Protein AF-A0A920TUW0-F1 (afdb_monomer)

Radius of gyration: 13.52 Å; Cα contacts (8 Å, |Δi|>4): 81; chains: 1; bounding box: 31×32×36 Å

pLDDT: mean 70.12, std 11.75, range [40.94, 87.31]

Nearest PDB structures (foldseek):
  7mfm-assembly1_G  TM=7.938E-01  e=1.073E-03  Bacillus subtilis
  2ca1-assembly1_B  TM=3.261E-01  e=7.190E+00  Infectious bronchitis virus

Sequence (88 aa):
MSQGASDTASFDNALELLLMTGRSLSHSMLMMIPEAWEQHESMPTRQKGFLRIPLMPHGAMGRASNDGSATGNEICAVLDRNGLRPFR

Foldseek 3Di:
DDDPDDLVNVLVVQQVVCVVVVDDSVLSCCLAAPEPCPPPPPDDPVSVVSSVRHPDPPCSPPPWDFDWDDDPVDIDTDGHNVNPDDDD

Mean predicted aligned error: 9.33 Å

Secondary structure (DSSP, 8-state):
--TT--HHHHHHHHHHHHHHTT--HHHHHHHHS----TT-TTS-HHHHHHHTS-SSPTTSS-S--EEEEEETTEEEEEE-TT--S---

Structure (mmCIF, N/CA/C/O backbone):
data_AF-A0A920TUW0-F1
#
_entry.id   AF-A0A920TUW0-F1
#
loop_
_atom_site.group_PDB
_atom_site.id
_atom_site.type_symbol
_atom_site.label_atom_id
_atom_site.label_alt_id
_atom_site.label_comp_id
_atom_site.label_asym_id
_atom_site.label_entity_id
_atom_site.label_seq_id
_atom_site.pdbx_PDB_ins_code
_atom_site.Cartn_x
_atom_site.Cartn_y
_atom_site.Cartn_z
_atom_site.occupancy
_atom_site.B_iso_or_equiv
_atom_site.auth_seq_id
_atom_site.auth_comp_id
_atom_site.auth_asym_id
_atom_site.auth_atom_id
_atom_site.pdbx_PDB_model_num
ATOM 1 N N . MET A 1 1 ? -11.184 14.721 9.937 1.00 45.84 1 MET A N 1
ATOM 2 C CA . MET A 1 1 ? -9.822 14.245 10.261 1.00 45.84 1 MET A CA 1
ATOM 3 C C . MET A 1 1 ? -9.284 15.162 11.348 1.00 45.84 1 MET A C 1
ATOM 5 O O . MET A 1 1 ? -9.299 16.369 11.131 1.00 45.84 1 MET A O 1
ATOM 9 N N . SER A 1 2 ? -8.959 14.652 12.542 1.00 40.94 2 SER A N 1
ATOM 10 C CA . SER A 1 2 ? -8.436 15.511 13.615 1.00 40.94 2 SER A CA 1
ATOM 11 C C . SER A 1 2 ? -7.024 15.983 13.261 1.00 40.94 2 SER A C 1
ATOM 13 O O . SER A 1 2 ? -6.218 15.224 12.721 1.00 40.94 2 SER A O 1
ATOM 15 N N . GLN A 1 3 ? -6.729 17.254 13.534 1.00 43.88 3 GLN A N 1
ATOM 16 C CA . GLN A 1 3 ? -5.370 17.780 13.432 1.00 43.88 3 GLN A CA 1
ATOM 17 C C . GLN A 1 3 ? -4.507 17.061 14.482 1.00 43.88 3 GLN A C 1
ATOM 19 O O . GLN A 1 3 ? -4.729 17.239 15.678 1.00 43.88 3 GLN A O 1
ATOM 24 N N . GLY A 1 4 ? -3.579 16.206 14.034 1.00 57.91 4 GLY A N 1
ATOM 25 C CA . GLY A 1 4 ? -2.674 15.432 14.897 1.00 57.91 4 GLY A CA 1
ATOM 26 C C . GLY A 1 4 ? -2.690 13.909 14.705 1.00 57.91 4 GLY A C 1
ATOM 27 O O . GLY A 1 4 ? -1.973 13.215 15.421 1.00 57.91 4 GLY A O 1
ATOM 28 N N . ALA A 1 5 ? -3.480 13.365 13.772 1.00 59.94 5 ALA A N 1
ATOM 29 C CA . ALA A 1 5 ? -3.394 11.943 13.437 1.00 59.94 5 ALA A CA 1
ATOM 30 C C . ALA A 1 5 ? -2.037 11.621 12.781 1.00 59.94 5 ALA A C 1
ATOM 32 O O . ALA A 1 5 ? -1.608 12.323 11.868 1.00 59.94 5 ALA A O 1
ATOM 33 N N . SER A 1 6 ? -1.371 10.564 13.253 1.00 72.38 6 SER A N 1
ATOM 34 C CA . SER A 1 6 ? -0.134 10.044 12.655 1.00 72.38 6 SER A CA 1
ATOM 35 C C . SER A 1 6 ? -0.347 9.686 11.178 1.00 72.38 6 SER A C 1
ATOM 37 O O . SER A 1 6 ? -1.446 9.274 10.797 1.00 72.38 6 SER A O 1
ATOM 39 N N . ASP A 1 7 ? 0.701 9.788 10.356 1.00 70.62 7 ASP A N 1
ATOM 40 C CA . ASP A 1 7 ? 0.668 9.366 8.949 1.00 70.62 7 ASP A CA 1
ATOM 41 C C . ASP A 1 7 ? 0.195 7.906 8.809 1.00 70.62 7 ASP A C 1
ATOM 43 O O . ASP A 1 7 ? -0.601 7.602 7.924 1.00 70.62 7 ASP A O 1
ATOM 47 N N . THR A 1 8 ? 0.569 7.031 9.753 1.00 70.75 8 THR A N 1
ATOM 48 C CA . THR A 1 8 ? 0.084 5.640 9.824 1.00 70.75 8 THR A CA 1
ATOM 49 C C . THR A 1 8 ? -1.420 5.566 10.085 1.00 70.75 8 THR A C 1
ATOM 51 O O . THR A 1 8 ? -2.131 4.850 9.394 1.00 70.75 8 THR A O 1
ATOM 54 N N . ALA A 1 9 ? -1.944 6.366 11.016 1.00 74.06 9 ALA A N 1
ATOM 55 C CA . ALA A 1 9 ? -3.381 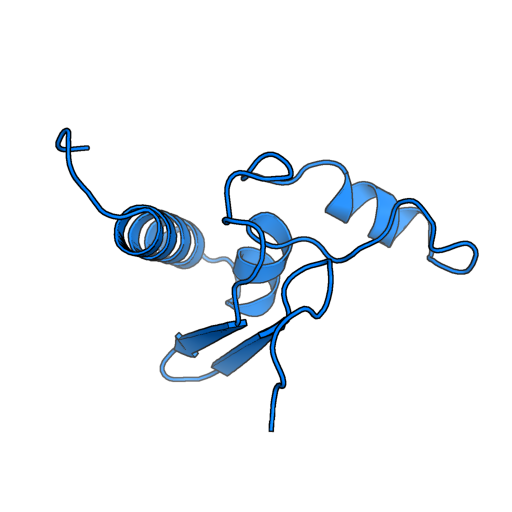6.387 11.291 1.00 74.06 9 ALA A CA 1
ATOM 56 C C . ALA A 1 9 ? -4.181 6.929 10.093 1.00 74.06 9 ALA A C 1
ATOM 58 O O . ALA A 1 9 ? -5.299 6.493 9.827 1.00 74.06 9 ALA A O 1
ATOM 59 N N . SER A 1 10 ? -3.622 7.887 9.353 1.00 80.12 10 SER A N 1
ATOM 60 C CA . SER A 1 10 ? -4.237 8.384 8.117 1.00 80.12 10 SER A CA 1
ATOM 61 C C . SER A 1 10 ? -4.224 7.323 7.011 1.00 80.12 10 SER A C 1
ATOM 63 O O . SER A 1 10 ? -5.197 7.219 6.265 1.00 80.12 10 SER A O 1
ATOM 65 N N . PHE A 1 11 ? 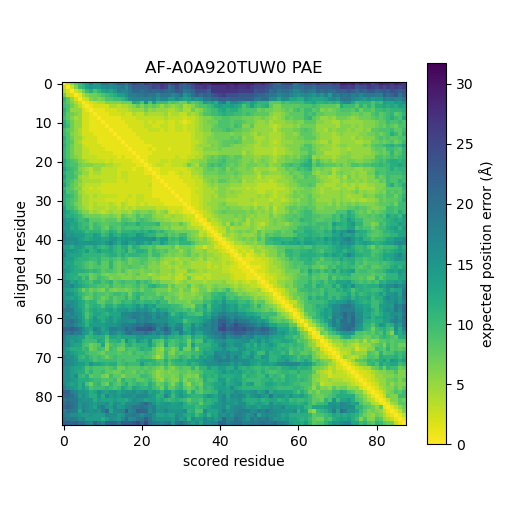-3.166 6.509 6.945 1.00 80.50 11 PHE A N 1
ATOM 66 C CA . PHE A 1 11 ? -3.054 5.374 6.032 1.00 80.50 11 PHE A CA 1
ATOM 67 C C . PHE A 1 11 ? -4.076 4.274 6.340 1.00 80.50 11 PHE A C 1
ATOM 69 O O . PHE A 1 11 ? -4.818 3.880 5.443 1.00 80.50 11 PHE A O 1
ATOM 76 N N . ASP A 1 12 ? -4.194 3.848 7.601 1.00 82.00 12 ASP A N 1
ATOM 77 C CA . ASP A 1 12 ? -5.160 2.819 8.013 1.00 82.00 12 ASP A CA 1
ATOM 78 C C . ASP A 1 12 ? -6.602 3.232 7.681 1.00 82.00 12 ASP A C 1
ATOM 80 O O . ASP A 1 12 ? -7.368 2.454 7.114 1.00 82.00 12 ASP A O 1
ATOM 84 N 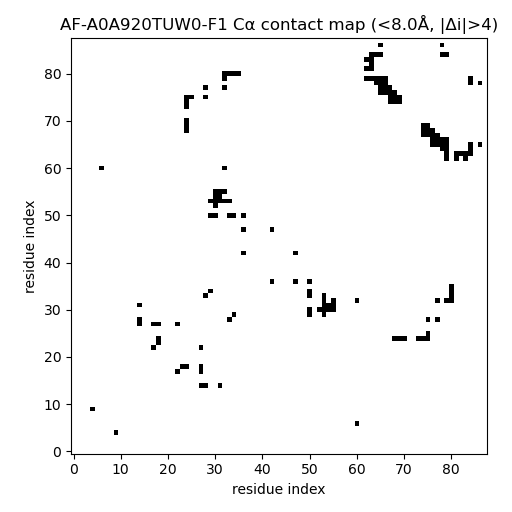N . ASN A 1 13 ? -6.954 4.498 7.936 1.00 83.75 13 ASN A N 1
ATOM 85 C CA . ASN A 1 13 ? -8.274 5.039 7.598 1.00 83.75 13 ASN A CA 1
ATOM 86 C C . ASN A 1 13 ? -8.538 5.047 6.080 1.00 83.75 13 ASN A C 1
ATOM 88 O O . ASN A 1 13 ? -9.656 4.775 5.635 1.00 83.75 13 ASN A O 1
ATOM 92 N N . ALA A 1 14 ? -7.529 5.384 5.271 1.00 83.75 14 ALA A N 1
ATOM 93 C CA . ALA A 1 14 ? -7.649 5.362 3.815 1.00 83.75 14 ALA A CA 1
ATOM 94 C C . ALA A 1 14 ? -7.781 3.925 3.285 1.00 83.75 14 ALA A C 1
ATOM 96 O O . ALA A 1 14 ? -8.604 3.671 2.403 1.00 83.75 14 ALA A O 1
ATOM 97 N N . LEU A 1 15 ? -7.024 2.983 3.856 1.00 84.12 15 LEU A N 1
ATOM 98 C CA . LEU A 1 15 ? -7.110 1.563 3.530 1.00 84.12 15 LEU A CA 1
ATOM 99 C C . LEU A 1 15 ? -8.500 1.008 3.846 1.00 84.12 15 LEU A C 1
ATOM 101 O O . LEU A 1 15 ? -9.107 0.351 3.001 1.00 84.12 15 LEU A O 1
ATOM 105 N N . GLU A 1 16 ? -9.023 1.301 5.035 1.00 85.25 16 GLU A N 1
ATOM 106 C CA . GLU A 1 16 ? -10.344 0.845 5.457 1.00 85.25 16 GLU A CA 1
ATOM 107 C C . GLU A 1 16 ? -11.443 1.387 4.534 1.00 85.25 16 GLU A C 1
ATOM 109 O O . GLU A 1 16 ? -12.300 0.627 4.077 1.00 85.25 16 GLU A O 1
ATOM 114 N N . LEU A 1 17 ? -11.364 2.666 4.148 1.00 87.06 17 LEU A N 1
ATOM 115 C CA . LEU A 1 17 ? -12.284 3.254 3.174 1.00 87.06 17 LEU A CA 1
ATOM 116 C C . LEU A 1 17 ? -12.225 2.529 1.821 1.00 87.06 17 LEU A C 1
ATOM 118 O O . LEU A 1 17 ? -13.262 2.243 1.221 1.00 87.06 17 LEU A O 1
ATOM 122 N N . LEU A 1 18 ? -11.025 2.205 1.332 1.00 85.75 18 LEU A N 1
ATOM 123 C CA . LEU A 1 18 ? -10.853 1.482 0.072 1.00 85.75 18 LEU A CA 1
ATOM 124 C C . LEU A 1 18 ? -11.428 0.061 0.139 1.00 85.75 18 LEU A C 1
ATOM 126 O O . LEU A 1 18 ? -12.142 -0.346 -0.782 1.00 85.75 18 LEU A O 1
ATOM 130 N N . LEU A 1 19 ? -11.211 -0.656 1.239 1.00 86.19 19 LEU A N 1
ATOM 131 C CA . LEU A 1 19 ? -11.796 -1.980 1.459 1.00 86.19 19 LEU A CA 1
ATOM 132 C C . LEU A 1 19 ? -13.331 -1.916 1.522 1.00 86.19 19 LEU A C 1
ATO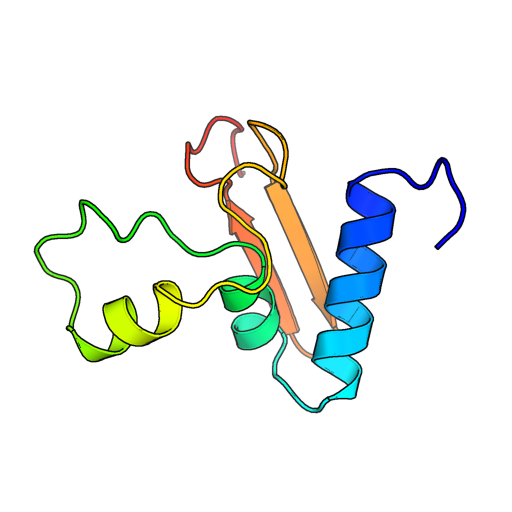M 134 O O . LEU A 1 19 ? -14.007 -2.720 0.879 1.00 86.19 19 LEU A O 1
ATOM 138 N N . MET A 1 20 ? -13.896 -0.907 2.198 1.00 87.31 20 MET A N 1
ATOM 139 C CA . MET A 1 20 ? -15.349 -0.689 2.267 1.00 87.31 20 MET A CA 1
ATOM 140 C C . MET A 1 20 ? -15.991 -0.420 0.899 1.00 87.31 20 MET A C 1
ATOM 142 O O . MET A 1 20 ? -17.168 -0.713 0.702 1.00 87.31 20 MET A O 1
ATOM 146 N N . THR A 1 21 ? -15.231 0.085 -0.078 1.00 86.94 21 THR A N 1
ATOM 147 C CA . THR A 1 21 ? -15.723 0.257 -1.458 1.00 86.94 21 THR 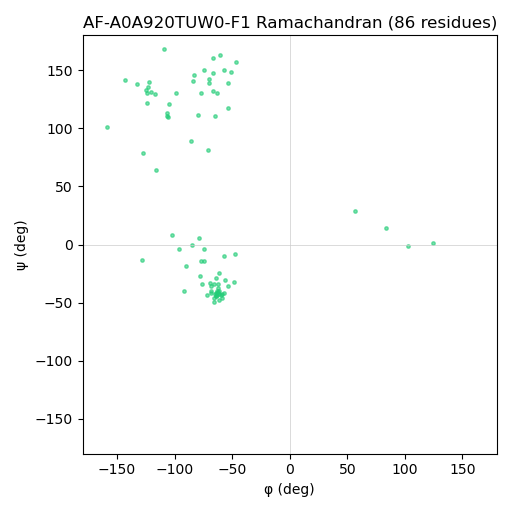A CA 1
ATOM 148 C C . THR A 1 21 ? -15.742 -1.036 -2.288 1.00 86.94 21 THR A C 1
ATOM 150 O O . THR A 1 21 ? -16.035 -0.986 -3.482 1.00 86.94 21 THR A O 1
ATOM 153 N N . GLY A 1 22 ? -15.433 -2.191 -1.686 1.00 85.25 22 GLY A N 1
ATOM 154 C CA . GLY A 1 22 ? -15.457 -3.503 -2.342 1.00 85.25 22 GLY A CA 1
ATOM 155 C C . GLY A 1 22 ? -14.191 -3.840 -3.134 1.00 85.25 22 GLY A C 1
ATOM 156 O O . GLY A 1 22 ? -14.198 -4.759 -3.952 1.00 85.25 22 GLY A O 1
ATOM 157 N N . ARG A 1 23 ? -13.101 -3.095 -2.929 1.00 84.56 23 ARG A N 1
ATOM 158 C CA . ARG A 1 23 ? -11.804 -3.371 -3.560 1.00 84.56 23 ARG A CA 1
ATOM 159 C C . ARG A 1 23 ? -11.047 -4.435 -2.772 1.00 84.56 23 ARG A C 1
ATOM 161 O O . ARG A 1 23 ? -11.123 -4.467 -1.548 1.00 84.56 23 ARG A O 1
ATOM 168 N N . SER A 1 24 ? -10.280 -5.273 -3.469 1.00 85.69 24 SER A N 1
ATOM 169 C CA . SER A 1 24 ? -9.402 -6.241 -2.802 1.00 85.69 24 SER A CA 1
ATOM 170 C C . SER A 1 24 ? -8.276 -5.541 -2.045 1.00 85.69 24 SER A C 1
ATOM 172 O O . SER A 1 24 ? -7.923 -4.389 -2.341 1.00 85.69 24 SER A O 1
ATOM 174 N N . LEU A 1 25 ? -7.675 -6.256 -1.092 1.00 81.81 25 LEU A N 1
ATOM 175 C CA . LEU A 1 25 ? -6.557 -5.735 -0.315 1.00 81.81 25 LEU A CA 1
ATOM 176 C C . LEU A 1 25 ? -5.388 -5.352 -1.231 1.00 81.81 25 LEU A C 1
ATOM 178 O O . LEU A 1 25 ? -4.873 -4.241 -1.141 1.00 81.81 25 LEU A O 1
ATOM 182 N N . SER A 1 26 ? -5.035 -6.216 -2.187 1.00 81.62 26 SER A N 1
ATOM 183 C CA . SER A 1 26 ? -3.943 -5.960 -3.135 1.00 81.62 26 SER A CA 1
ATOM 184 C C . SER A 1 26 ? -4.195 -4.734 -4.014 1.00 81.62 26 SER A C 1
ATOM 186 O O . SER A 1 26 ? -3.285 -3.947 -4.259 1.00 81.62 26 SER A O 1
ATOM 188 N N . HIS A 1 27 ? -5.433 -4.543 -4.481 1.00 82.81 27 HIS A N 1
ATOM 189 C CA . HIS A 1 27 ? -5.785 -3.388 -5.305 1.00 82.81 27 HIS A CA 1
ATOM 190 C C . HIS A 1 27 ? -5.723 -2.087 -4.501 1.00 82.81 27 HIS A C 1
ATOM 192 O O . HIS A 1 27 ? -5.208 -1.081 -4.985 1.00 82.81 27 HIS A O 1
ATOM 198 N N . SER A 1 28 ? -6.219 -2.118 -3.263 1.00 86.06 28 SER A N 1
ATOM 199 C CA . SER A 1 28 ? -6.190 -0.970 -2.354 1.00 86.06 28 SER A CA 1
ATOM 200 C C . SER A 1 28 ? -4.753 -0.576 -2.009 1.00 86.06 28 SER A C 1
ATOM 202 O O . SER A 1 28 ? -4.398 0.595 -2.113 1.00 86.06 28 SER A O 1
ATOM 204 N N . MET A 1 29 ? -3.898 -1.560 -1.719 1.00 82.19 29 MET A N 1
ATOM 205 C CA . MET A 1 29 ? -2.476 -1.344 -1.448 1.00 82.19 29 MET A CA 1
ATOM 206 C C . MET A 1 29 ? -1.731 -0.763 -2.654 1.00 82.19 29 MET A C 1
ATOM 208 O O . MET A 1 29 ? -0.993 0.200 -2.486 1.00 82.19 29 MET A O 1
ATOM 212 N N . LEU A 1 30 ? -1.975 -1.252 -3.876 1.00 80.19 30 LEU A N 1
ATOM 213 C CA . LEU A 1 30 ? -1.347 -0.698 -5.087 1.00 80.19 30 LEU A CA 1
ATOM 214 C C . LEU A 1 30 ? -1.757 0.752 -5.386 1.00 80.19 30 LEU A C 1
ATOM 216 O O . LEU A 1 30 ? -0.986 1.492 -5.994 1.00 80.19 30 LEU A O 1
ATOM 220 N N . MET A 1 31 ? -2.959 1.172 -4.980 1.00 81.88 31 MET A N 1
ATOM 221 C CA . MET A 1 31 ? -3.396 2.564 -5.141 1.00 81.88 31 MET A CA 1
ATOM 222 C C . MET A 1 31 ? -2.787 3.512 -4.102 1.00 81.88 31 MET A C 1
ATOM 224 O O . MET A 1 31 ? -2.670 4.708 -4.379 1.00 81.88 31 MET A O 1
ATOM 228 N N . MET A 1 32 ? -2.432 3.006 -2.918 1.00 80.12 32 MET A N 1
ATOM 229 C CA . MET A 1 32 ? -1.826 3.805 -1.847 1.00 80.12 32 MET A CA 1
ATOM 230 C C . MET A 1 32 ? -0.293 3.802 -1.908 1.00 80.12 32 MET A C 1
ATOM 232 O O . MET A 1 32 ? 0.328 4.842 -1.713 1.00 80.12 32 MET A O 1
ATOM 236 N N . ILE A 1 33 ? 0.316 2.655 -2.218 1.00 78.12 33 ILE A N 1
ATOM 237 C CA . ILE A 1 33 ? 1.766 2.455 -2.325 1.00 78.12 33 ILE A CA 1
ATOM 238 C C . ILE A 1 33 ? 2.065 1.823 -3.696 1.00 78.12 33 ILE A C 1
ATOM 240 O O . ILE A 1 33 ? 2.243 0.606 -3.803 1.00 78.12 33 ILE A O 1
ATOM 244 N N . PRO A 1 34 ? 2.079 2.619 -4.781 1.00 72.81 34 PRO A N 1
ATOM 245 C CA . PRO A 1 34 ? 2.405 2.107 -6.104 1.00 72.81 34 PRO A CA 1
ATOM 246 C C . PRO A 1 34 ? 3.892 1.741 -6.196 1.00 72.81 34 PRO A C 1
ATOM 248 O O . PRO A 1 34 ? 4.766 2.464 -5.704 1.00 72.81 34 PRO A O 1
ATOM 251 N N . GLU A 1 35 ? 4.190 0.654 -6.907 1.00 72.31 35 GLU A N 1
ATOM 252 C CA . GLU A 1 35 ? 5.565 0.243 -7.202 1.00 72.31 35 GLU A CA 1
ATOM 253 C C . GLU A 1 35 ? 6.344 1.305 -8.008 1.00 72.31 35 GLU A C 1
ATOM 255 O O . GLU A 1 35 ? 5.777 2.225 -8.608 1.00 72.31 35 GLU A O 1
ATOM 260 N N . ALA A 1 36 ? 7.674 1.196 -8.027 1.00 69.69 36 ALA A N 1
ATOM 261 C CA . ALA A 1 36 ? 8.547 2.075 -8.804 1.00 69.69 36 ALA A CA 1
ATOM 262 C C . ALA A 1 36 ? 8.426 1.789 -10.319 1.00 69.69 36 ALA A C 1
ATOM 264 O O . ALA A 1 36 ? 9.247 1.087 -10.903 1.00 69.69 36 ALA A O 1
ATOM 265 N N . TRP A 1 37 ? 7.394 2.325 -10.977 1.00 70.81 37 TRP A N 1
ATOM 266 C CA . TRP A 1 37 ? 7.100 2.030 -12.388 1.00 70.81 37 TRP A CA 1
ATOM 267 C C . TRP A 1 37 ? 7.768 2.972 -13.401 1.00 70.81 37 TRP A C 1
ATOM 269 O O . TRP A 1 37 ? 7.869 2.624 -14.579 1.00 70.81 37 TRP A O 1
ATOM 279 N N . GLU A 1 38 ? 8.228 4.156 -12.976 1.00 70.44 38 GLU A N 1
ATOM 280 C CA . GLU A 1 38 ? 8.745 5.204 -13.878 1.00 70.44 38 GLU A CA 1
ATOM 281 C C . GLU A 1 38 ? 9.985 4.762 -14.668 1.00 70.44 38 GLU A C 1
ATOM 283 O O . GLU A 1 38 ? 10.125 5.114 -15.836 1.00 70.44 38 GLU A O 1
ATOM 288 N N . GLN A 1 39 ? 10.845 3.934 -14.067 1.00 70.31 39 GLN A N 1
ATOM 289 C CA . GLN A 1 39 ? 12.051 3.393 -14.709 1.00 70.31 39 GLN A CA 1
ATOM 290 C C . GLN A 1 39 ? 11.891 1.933 -15.168 1.00 70.31 39 GLN A C 1
ATOM 292 O O . GLN A 1 39 ? 12.856 1.304 -15.592 1.00 70.31 39 GLN A O 1
ATOM 297 N N . HIS A 1 40 ? 10.679 1.371 -15.105 1.00 73.25 40 HIS A N 1
ATOM 298 C CA . HIS A 1 40 ? 10.452 -0.032 -15.440 1.00 73.25 40 HIS A CA 1
ATOM 299 C C . HIS A 1 40 ? 10.239 -0.209 -16.953 1.00 73.25 40 HIS A C 1
ATOM 301 O O . HIS A 1 40 ? 9.116 -0.137 -17.464 1.00 73.25 40 HIS A O 1
ATOM 307 N N . GLU A 1 41 ? 11.321 -0.416 -17.706 1.00 73.25 41 GLU A N 1
ATOM 308 C CA . GLU A 1 41 ? 11.304 -0.458 -19.179 1.00 73.25 41 GLU A CA 1
ATOM 309 C C . GLU A 1 41 ? 10.434 -1.590 -19.747 1.00 73.25 41 GLU A C 1
ATOM 311 O O . GLU A 1 41 ? 9.692 -1.376 -20.704 1.00 73.25 41 GLU A O 1
ATOM 316 N N . SER A 1 42 ? 10.431 -2.759 -19.104 1.00 82.38 42 SER A N 1
ATOM 317 C CA . SER A 1 42 ? 9.700 -3.952 -19.553 1.00 82.38 42 SER A CA 1
ATOM 318 C C . SER A 1 42 ? 8.231 -4.015 -19.113 1.00 82.38 42 SER A C 1
ATOM 320 O O . SER A 1 42 ? 7.538 -4.978 -19.440 1.00 82.38 42 SER A O 1
ATOM 322 N N . MET A 1 43 ? 7.727 -3.022 -18.366 1.00 78.25 43 MET A N 1
ATOM 323 C CA . MET A 1 43 ? 6.367 -3.098 -17.817 1.00 78.25 43 MET A CA 1
ATOM 324 C C . MET A 1 43 ? 5.297 -2.806 -18.892 1.00 78.25 43 MET A C 1
ATOM 326 O O . MET A 1 43 ? 5.370 -1.767 -19.561 1.00 78.25 43 MET A O 1
ATOM 330 N N . PRO A 1 44 ? 4.260 -3.658 -19.020 1.00 82.81 44 PRO A N 1
ATOM 331 C CA . PRO A 1 44 ? 3.121 -3.437 -19.906 1.00 82.81 44 PRO A CA 1
ATOM 332 C C . PRO A 1 44 ? 2.435 -2.082 -19.685 1.00 82.81 44 PRO A C 1
ATOM 334 O O . PRO A 1 44 ? 2.149 -1.685 -18.554 1.00 82.81 44 PRO A O 1
ATOM 337 N N . THR A 1 45 ? 2.051 -1.400 -20.769 1.00 78.00 45 THR A N 1
ATOM 338 C CA . THR A 1 45 ? 1.405 -0.071 -20.726 1.00 78.00 45 THR A CA 1
ATOM 339 C C . THR A 1 45 ? 0.127 -0.045 -19.882 1.00 78.00 45 THR A C 1
ATOM 341 O O . THR A 1 45 ? -0.177 0.964 -19.252 1.00 78.00 45 THR A O 1
ATOM 344 N N . ARG A 1 46 ? -0.606 -1.167 -19.817 1.00 78.44 46 ARG A N 1
ATOM 345 C CA . ARG A 1 46 ? -1.806 -1.313 -18.978 1.00 78.44 46 ARG A CA 1
ATOM 346 C C . ARG A 1 46 ? -1.485 -1.207 -17.482 1.00 78.44 46 ARG A C 1
ATOM 348 O O . ARG A 1 46 ? -2.228 -0.552 -16.760 1.00 78.44 46 ARG A O 1
ATOM 355 N N . GLN A 1 47 ? -0.390 -1.819 -17.035 1.00 76.62 47 GLN A N 1
ATOM 356 C CA . GLN A 1 47 ? 0.043 -1.771 -15.635 1.00 76.62 47 GLN A CA 1
ATOM 357 C C . GLN A 1 47 ? 0.590 -0.382 -15.285 1.00 76.62 47 GLN A C 1
ATOM 359 O O . GLN A 1 47 ? 0.157 0.207 -14.299 1.00 76.62 47 GLN A O 1
ATOM 364 N N . LYS A 1 48 ? 1.405 0.218 -16.168 1.00 74.06 48 LYS A N 1
ATOM 365 C CA . LYS A 1 48 ? 1.851 1.617 -16.016 1.00 74.06 48 LYS A CA 1
ATOM 366 C C . LYS A 1 48 ? 0.680 2.596 -15.928 1.00 74.06 48 LYS A C 1
ATOM 368 O O . LYS A 1 48 ? 0.699 3.512 -15.117 1.00 74.06 48 LYS A O 1
ATOM 373 N N . GLY A 1 49 ? -0.350 2.404 -16.756 1.00 75.75 49 GLY A N 1
ATOM 374 C CA . GLY A 1 49 ? -1.549 3.243 -16.749 1.00 75.75 49 GLY A CA 1
ATOM 375 C C . GLY A 1 49 ? -2.305 3.187 -15.422 1.00 75.75 49 GLY A C 1
ATOM 376 O O . GLY A 1 49 ? -2.749 4.226 -14.943 1.00 75.75 49 GLY A O 1
ATOM 377 N N . PHE A 1 50 ? -2.397 2.000 -14.818 1.00 76.38 50 PHE A N 1
ATOM 378 C CA . PHE A 1 50 ? -3.005 1.809 -13.502 1.00 76.38 50 PHE A CA 1
ATOM 379 C C . PHE A 1 50 ? -2.202 2.507 -12.392 1.00 76.38 50 PHE A C 1
ATOM 381 O O . PHE A 1 50 ? -2.767 3.249 -11.596 1.00 76.38 50 PHE A O 1
ATOM 388 N N . LEU A 1 51 ? -0.877 2.351 -12.396 1.00 71.25 51 LEU A N 1
ATOM 389 C CA . LEU A 1 51 ? 0.013 2.915 -11.373 1.00 71.25 51 LEU A CA 1
ATOM 390 C C . LEU A 1 51 ? 0.233 4.433 -11.501 1.00 71.25 51 LEU A C 1
ATOM 392 O O . LEU A 1 51 ? 0.734 5.069 -10.575 1.00 71.25 51 LEU A O 1
ATOM 396 N N . ARG A 1 52 ? -0.137 5.029 -12.643 1.00 70.19 52 ARG A N 1
ATOM 397 C CA . ARG A 1 52 ? -0.014 6.473 -12.897 1.00 70.19 52 ARG A CA 1
ATOM 398 C C . ARG A 1 52 ? -1.088 7.313 -12.206 1.00 70.19 52 ARG A C 1
ATOM 400 O O . ARG A 1 52 ? -0.934 8.529 -12.128 1.00 70.19 52 ARG A O 1
ATOM 407 N N . ILE A 1 53 ? -2.155 6.690 -11.709 1.00 70.62 53 ILE A N 1
ATOM 408 C CA . ILE A 1 53 ? -3.249 7.373 -11.007 1.00 70.62 53 ILE A CA 1
ATOM 409 C C . ILE A 1 53 ? -3.306 6.879 -9.548 1.00 70.62 53 ILE A C 1
ATOM 411 O O . ILE A 1 53 ? -4.277 6.226 -9.164 1.00 70.62 53 ILE A O 1
ATOM 415 N N . PRO A 1 54 ? -2.265 7.127 -8.729 1.00 71.44 54 PRO A N 1
ATOM 416 C CA . PRO A 1 54 ? -2.299 6.746 -7.325 1.00 71.44 54 PRO A CA 1
ATOM 417 C C . PRO A 1 54 ? -3.214 7.681 -6.526 1.00 71.44 54 PRO A C 1
ATOM 419 O O . PRO A 1 54 ? -3.359 8.862 -6.849 1.00 71.44 54 PRO A O 1
ATOM 422 N N . LEU A 1 55 ? -3.824 7.150 -5.464 1.00 71.25 55 LEU A N 1
ATOM 423 C CA . LEU A 1 55 ? -4.657 7.930 -4.545 1.00 71.25 55 LEU A CA 1
ATOM 424 C C . LEU A 1 55 ? -3.796 8.785 -3.604 1.00 71.25 55 LEU A C 1
ATOM 426 O O . LEU A 1 55 ? -4.181 9.900 -3.259 1.00 71.25 55 LEU A O 1
ATOM 430 N N . MET A 1 56 ? -2.624 8.275 -3.214 1.00 67.12 56 MET A N 1
ATOM 431 C CA . MET A 1 56 ? -1.631 9.027 -2.448 1.00 67.12 56 MET A CA 1
ATOM 432 C C . MET A 1 56 ? -0.530 9.565 -3.371 1.00 67.12 56 MET A C 1
ATOM 434 O O . MET A 1 56 ? 0.030 8.809 -4.169 1.00 67.12 56 MET A O 1
ATOM 438 N N . PRO A 1 57 ? -0.190 10.865 -3.281 1.00 60.75 57 PRO A N 1
ATOM 439 C CA . PRO A 1 57 ? 0.905 11.429 -4.052 1.00 60.75 57 PRO A CA 1
ATOM 440 C C . PRO A 1 57 ? 2.248 10.848 -3.596 1.00 60.75 57 PRO A C 1
ATOM 442 O O . PRO A 1 57 ? 2.463 10.551 -2.418 1.00 60.75 57 PRO A O 1
ATOM 445 N N . HIS A 1 58 ? 3.172 10.722 -4.548 1.00 56.34 58 HIS A N 1
ATOM 446 C CA . HIS A 1 58 ? 4.523 10.230 -4.301 1.00 56.34 58 HIS A CA 1
ATOM 447 C C . HIS A 1 58 ? 5.202 11.039 -3.178 1.00 56.34 58 HIS A C 1
ATOM 449 O O . HIS A 1 58 ? 5.412 12.243 -3.318 1.00 56.34 58 HIS A O 1
ATOM 455 N N . GLY A 1 59 ? 5.540 10.374 -2.067 1.00 54.84 59 GLY A N 1
ATOM 456 C CA . GLY A 1 59 ? 6.225 10.974 -0.913 1.00 54.84 59 GLY A CA 1
ATOM 457 C C . GLY A 1 59 ? 5.349 11.301 0.304 1.00 54.84 59 GLY A C 1
ATOM 458 O O . GLY A 1 59 ? 5.896 11.765 1.301 1.00 54.84 59 GLY A O 1
ATOM 459 N N . ALA A 1 60 ? 4.032 11.050 0.256 1.00 57.22 60 ALA A N 1
ATOM 460 C CA . ALA A 1 60 ? 3.154 11.166 1.432 1.00 57.22 60 ALA A CA 1
ATOM 461 C C . ALA A 1 60 ? 3.431 10.076 2.484 1.00 57.22 60 ALA A C 1
ATOM 463 O O . ALA A 1 60 ? 3.339 10.318 3.682 1.00 57.22 60 ALA A O 1
ATOM 464 N N . MET A 1 61 ? 3.825 8.890 2.023 1.00 55.44 61 MET A N 1
ATOM 465 C CA . MET A 1 61 ? 4.397 7.840 2.855 1.00 55.44 61 MET A CA 1
ATOM 466 C C . MET A 1 61 ? 5.862 8.219 3.065 1.00 55.44 61 MET A C 1
ATOM 468 O O . MET A 1 61 ? 6.618 8.271 2.094 1.00 55.44 61 MET A O 1
ATOM 472 N N . GLY A 1 62 ? 6.248 8.592 4.288 1.00 51.75 62 GLY A N 1
ATOM 473 C CA . GLY A 1 62 ? 7.616 9.010 4.606 1.00 51.75 62 GLY A CA 1
ATOM 474 C C . GLY A 1 62 ? 8.679 8.064 4.028 1.00 51.75 62 GLY A C 1
ATOM 475 O O . GLY A 1 62 ? 8.415 6.899 3.769 1.00 51.75 62 GLY A O 1
ATOM 476 N N . ARG A 1 63 ? 9.903 8.573 3.840 1.00 46.56 63 ARG A N 1
ATOM 477 C CA . ARG A 1 63 ? 11.013 7.990 3.046 1.00 46.56 63 ARG A CA 1
ATOM 478 C C . ARG A 1 63 ? 11.365 6.503 3.256 1.00 46.56 63 ARG A C 1
ATOM 480 O O . ARG A 1 63 ? 12.227 6.022 2.537 1.00 46.56 63 ARG A O 1
ATOM 487 N N . ALA A 1 64 ? 10.800 5.803 4.235 1.00 50.84 64 ALA A N 1
ATOM 488 C CA . ALA A 1 64 ? 11.023 4.383 4.455 1.00 50.84 64 ALA A CA 1
ATOM 489 C C . ALA A 1 64 ? 9.875 3.779 5.285 1.00 50.84 64 ALA A C 1
ATOM 491 O O . ALA A 1 64 ? 9.896 3.888 6.519 1.00 50.84 64 ALA A O 1
ATOM 492 N N . SER A 1 65 ? 8.941 3.092 4.632 1.00 56.19 65 SER A N 1
ATOM 493 C CA . SER A 1 65 ? 7.857 2.333 5.270 1.00 56.19 65 SER A CA 1
ATOM 494 C C . SER A 1 65 ? 7.859 0.872 4.804 1.00 56.19 65 SER A C 1
ATOM 496 O O . SER A 1 65 ? 7.996 0.586 3.620 1.00 56.19 65 SER A O 1
ATOM 498 N N . ASN A 1 66 ? 7.745 -0.062 5.749 1.00 53.59 66 ASN A N 1
ATOM 499 C CA . ASN A 1 66 ? 7.388 -1.448 5.447 1.00 53.59 66 ASN A CA 1
ATOM 500 C C . ASN A 1 66 ? 5.948 -1.600 5.910 1.00 53.59 66 ASN A C 1
ATOM 502 O O . ASN A 1 66 ? 5.711 -1.583 7.118 1.00 53.59 66 ASN A O 1
ATOM 506 N N . ASP A 1 67 ? 5.016 -1.724 4.973 1.00 60.56 67 ASP A N 1
ATOM 507 C CA . ASP A 1 67 ? 3.595 -1.791 5.291 1.00 60.56 67 ASP A CA 1
ATOM 508 C C . ASP A 1 67 ? 3.099 -3.221 5.092 1.00 60.56 67 ASP A C 1
ATOM 510 O O . ASP A 1 67 ? 3.095 -3.771 3.988 1.00 60.56 67 ASP A O 1
ATOM 514 N N . GLY A 1 68 ? 2.730 -3.844 6.209 1.00 61.12 68 GLY A N 1
ATOM 515 C CA . GLY A 1 68 ? 2.035 -5.120 6.244 1.00 61.12 68 GLY A CA 1
ATOM 516 C C . GLY A 1 68 ? 0.575 -4.876 6.592 1.00 61.12 68 GLY A C 1
ATOM 517 O O . GLY A 1 68 ? 0.275 -4.346 7.658 1.00 61.12 68 GLY A O 1
ATOM 518 N N . SER A 1 69 ? -0.331 -5.287 5.716 1.00 62.44 69 SER A N 1
ATOM 519 C CA . SER A 1 69 ? -1.770 -5.224 5.944 1.00 62.44 69 SER A CA 1
ATOM 520 C C . SER A 1 69 ? -2.362 -6.617 5.813 1.00 62.44 69 SER A C 1
ATOM 522 O O . SER A 1 69 ? -1.984 -7.387 4.933 1.00 62.44 69 SER A O 1
ATOM 524 N N . ALA A 1 70 ? -3.305 -6.957 6.683 1.00 65.75 70 ALA A N 1
ATOM 525 C CA . ALA A 1 70 ? -3.998 -8.233 6.636 1.00 65.75 70 ALA A CA 1
ATOM 526 C C . ALA A 1 70 ? -5.502 -8.011 6.765 1.00 65.75 70 ALA A C 1
ATOM 528 O O . ALA A 1 70 ? -5.967 -7.219 7.579 1.00 65.75 70 ALA A O 1
ATOM 529 N N . THR A 1 71 ? -6.258 -8.742 5.960 1.00 70.00 71 THR A N 1
ATOM 530 C CA . THR A 1 71 ? -7.692 -8.959 6.138 1.00 70.00 71 THR A CA 1
ATOM 531 C C . THR A 1 71 ? -7.905 -10.412 6.555 1.00 70.00 71 THR A C 1
ATOM 533 O O . THR A 1 71 ? -6.994 -11.232 6.444 1.00 70.00 71 THR A O 1
ATOM 536 N N . GLY A 1 72 ? -9.111 -10.770 7.005 1.00 65.62 72 GLY A N 1
ATOM 537 C CA . GLY A 1 72 ? -9.423 -12.144 7.427 1.00 65.62 72 GLY A CA 1
ATOM 538 C C . GLY A 1 72 ? -9.193 -13.234 6.364 1.00 65.62 72 GLY A C 1
ATOM 539 O O . GLY A 1 72 ? -9.252 -14.410 6.704 1.00 65.62 72 GLY A O 1
ATOM 540 N N . ASN A 1 73 ? -8.927 -12.865 5.104 1.00 72.56 73 ASN A N 1
ATOM 541 C CA . ASN A 1 73 ? -8.719 -13.793 3.990 1.00 72.56 73 ASN A CA 1
ATOM 542 C C . ASN A 1 73 ? -7.422 -13.544 3.188 1.00 72.56 73 ASN A C 1
ATOM 544 O O . ASN A 1 73 ? -7.037 -14.392 2.389 1.00 72.56 73 ASN A O 1
ATOM 548 N N . GLU A 1 74 ? -6.746 -12.403 3.363 1.00 73.81 74 GLU A N 1
ATOM 549 C CA . GLU A 1 74 ? -5.575 -12.019 2.558 1.00 73.81 74 GLU A CA 1
ATOM 550 C C . GLU A 1 74 ? -4.532 -11.289 3.409 1.00 73.81 74 GLU A C 1
ATOM 552 O O . GLU A 1 74 ? -4.883 -10.445 4.231 1.00 73.81 74 GLU A O 1
ATOM 557 N N . ILE A 1 75 ? -3.247 -11.556 3.166 1.00 73.81 75 ILE A N 1
ATOM 558 C CA . ILE A 1 75 ? -2.120 -10.826 3.762 1.00 73.81 75 ILE A CA 1
ATOM 559 C C . ILE A 1 75 ? -1.356 -10.146 2.624 1.00 73.81 75 ILE A C 1
ATOM 561 O O . ILE A 1 75 ? -1.008 -10.790 1.635 1.00 73.81 75 ILE A O 1
ATOM 565 N N . CYS A 1 76 ? -1.094 -8.850 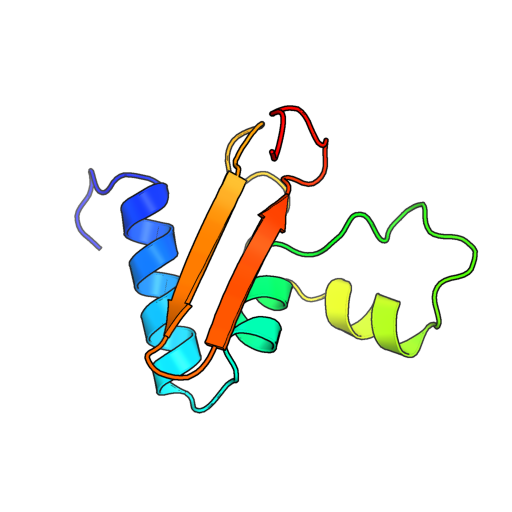2.756 1.00 69.75 76 CYS A N 1
ATOM 566 C CA . CYS A 1 76 ? -0.334 -8.052 1.807 1.00 69.75 76 CYS A CA 1
ATOM 567 C C . CYS A 1 76 ? 0.841 -7.384 2.519 1.00 69.75 76 CYS A C 1
ATOM 569 O O . CYS A 1 76 ? 0.677 -6.764 3.564 1.00 69.75 76 CYS A O 1
ATOM 571 N N . ALA A 1 77 ? 2.025 -7.514 1.936 1.00 69.38 77 ALA A N 1
ATOM 572 C CA . ALA A 1 77 ? 3.239 -6.868 2.395 1.00 69.38 77 ALA A CA 1
ATOM 573 C C . ALA A 1 77 ? 3.814 -6.056 1.241 1.00 69.38 77 ALA A C 1
ATOM 575 O O . ALA A 1 77 ? 4.096 -6.616 0.179 1.00 69.38 77 ALA A O 1
ATOM 576 N N . VAL A 1 78 ? 3.973 -4.750 1.443 1.00 64.38 78 VAL A N 1
ATOM 577 C CA . VAL A 1 78 ? 4.549 -3.848 0.448 1.00 64.38 78 VAL A CA 1
ATOM 578 C C . VAL A 1 78 ? 5.789 -3.184 1.032 1.00 64.38 78 VAL A C 1
ATOM 580 O O . VAL A 1 78 ? 5.796 -2.683 2.158 1.00 64.38 78 VAL A O 1
ATOM 583 N N . LEU A 1 79 ? 6.863 -3.223 0.249 1.00 65.62 79 LEU A N 1
ATOM 584 C CA . LEU A 1 79 ? 8.102 -2.520 0.539 1.00 65.62 79 LEU A CA 1
ATOM 585 C C . LEU A 1 79 ? 7.980 -1.073 0.053 1.00 65.62 79 LEU A C 1
ATOM 587 O O . LEU A 1 79 ? 7.456 -0.841 -1.038 1.00 65.62 79 LEU A O 1
ATOM 591 N N . ASP A 1 80 ? 8.513 -0.114 0.812 1.00 65.50 80 ASP A N 1
ATOM 592 C CA . ASP A 1 80 ? 8.689 1.249 0.310 1.00 65.50 80 ASP A CA 1
ATOM 593 C C . ASP A 1 80 ? 9.418 1.252 -1.039 1.00 65.50 80 ASP A C 1
ATOM 595 O O . ASP A 1 80 ? 10.303 0.432 -1.304 1.00 65.50 80 ASP A O 1
ATOM 599 N N . ARG A 1 81 ? 9.076 2.247 -1.863 1.00 59.12 81 ARG A N 1
ATOM 600 C CA . ARG A 1 81 ? 9.622 2.472 -3.203 1.00 59.12 81 ARG A CA 1
ATOM 601 C C . ARG A 1 81 ? 11.154 2.422 -3.252 1.00 59.12 81 ARG A C 1
ATOM 603 O O . ARG A 1 81 ? 11.704 2.018 -4.272 1.00 59.12 81 ARG A O 1
ATOM 610 N N . ASN A 1 82 ? 11.843 2.836 -2.188 1.00 61.72 82 ASN A N 1
ATOM 611 C CA . ASN A 1 82 ? 13.303 2.887 -2.144 1.00 61.72 82 ASN A CA 1
ATOM 612 C C . ASN A 1 82 ? 13.939 1.652 -1.486 1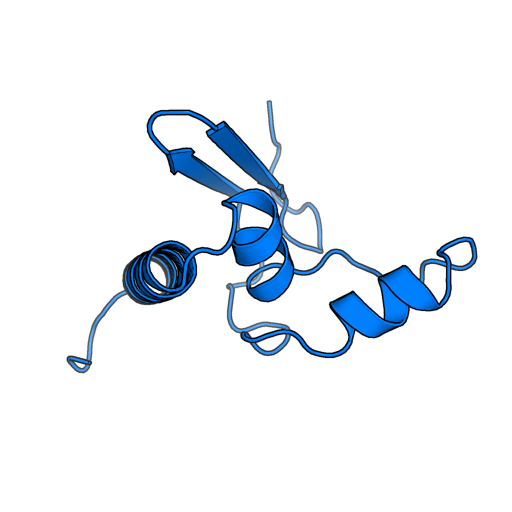.00 61.72 82 ASN A C 1
ATOM 614 O O . ASN A 1 82 ? 15.163 1.571 -1.412 1.00 61.72 82 ASN A O 1
ATOM 618 N N . GLY A 1 83 ? 13.137 0.720 -0.961 1.00 58.72 83 GLY A N 1
ATOM 619 C CA . GLY A 1 83 ? 13.620 -0.481 -0.279 1.00 58.72 83 GLY A CA 1
ATOM 620 C C . GLY A 1 83 ? 14.553 -0.202 0.899 1.00 58.72 83 GLY A C 1
ATOM 621 O O . GLY A 1 83 ? 15.426 -1.008 1.212 1.00 58.72 83 GLY A O 1
ATOM 622 N N . LEU A 1 84 ? 14.391 0.951 1.554 1.00 57.97 84 LEU A N 1
ATOM 623 C CA . LEU A 1 84 ? 15.338 1.448 2.558 1.00 57.97 84 LEU A CA 1
ATOM 624 C C . LEU A 1 84 ? 15.272 0.712 3.905 1.00 57.97 84 LEU A C 1
ATOM 626 O O . LEU A 1 84 ? 16.089 0.985 4.786 1.00 57.97 84 LEU A O 1
ATOM 630 N N . ARG A 1 85 ? 14.338 -0.231 4.084 1.00 56.59 85 ARG A N 1
ATOM 631 C CA . ARG A 1 85 ? 14.244 -1.085 5.275 1.00 56.59 85 ARG A CA 1
ATOM 632 C C . ARG A 1 85 ? 14.301 -2.567 4.891 1.00 56.59 85 ARG A C 1
ATOM 634 O O . ARG A 1 85 ? 13.606 -2.982 3.965 1.00 56.59 85 ARG A O 1
ATOM 641 N N . PRO A 1 86 ? 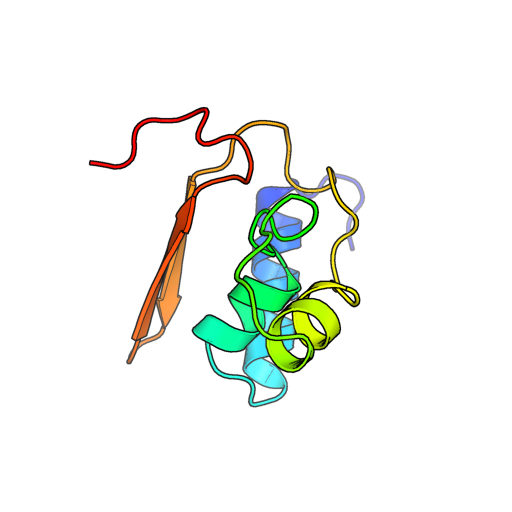15.075 -3.389 5.623 1.00 52.22 86 PRO A N 1
ATOM 642 C CA . PRO A 1 86 ? 15.102 -4.827 5.398 1.00 52.22 86 PRO A CA 1
ATOM 643 C C . PRO A 1 86 ? 13.725 -5.442 5.684 1.00 52.22 86 PRO A C 1
ATOM 645 O O . PRO A 1 86 ? 13.141 -5.206 6.739 1.00 52.22 86 PRO A O 1
ATOM 648 N N . PHE A 1 87 ? 13.225 -6.241 4.742 1.00 51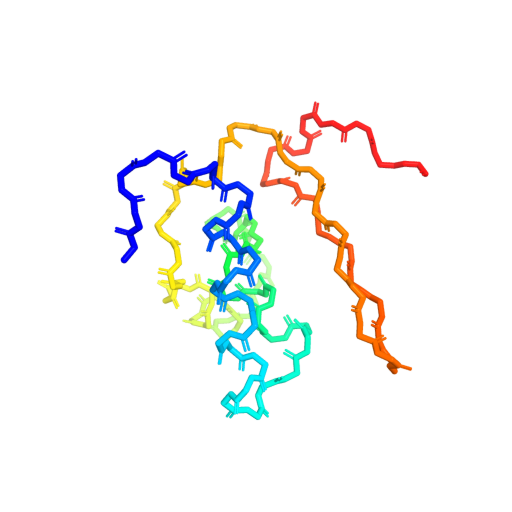.03 87 PHE A N 1
ATOM 649 C CA . PHE A 1 87 ? 12.036 -7.082 4.889 1.00 51.03 87 PHE A CA 1
ATOM 650 C C . PHE A 1 87 ? 12.532 -8.528 4.997 1.00 51.03 87 PHE A C 1
ATOM 652 O O . PHE A 1 87 ? 13.140 -9.035 4.052 1.00 51.03 87 PHE A O 1
ATOM 659 N N . ARG A 1 88 ? 12.397 -9.142 6.175 1.00 52.78 88 ARG A N 1
ATOM 660 C CA . ARG A 1 88 ? 12.782 -10.535 6.446 1.00 52.78 88 ARG A CA 1
ATOM 661 C C . ARG A 1 88 ? 11.622 -11.274 7.080 1.00 52.78 88 ARG A C 1
ATOM 663 O O . ARG A 1 88 ? 10.949 -10.639 7.919 1.00 52.78 88 ARG A O 1
#

Solvent-accessible surface area (backbone atoms only — not comparable to full-atom values): 5708 Å² total; per-residue (Å²): 132,71,94,82,67,50,71,65,58,55,47,52,55,53,50,50,54,38,46,74,72,74,44,51,70,67,60,42,45,40,31,57,59,47,73,74,56,94,83,43,84,86,60,56,68,72,58,52,58,58,54,71,65,46,79,44,63,94,70,75,66,61,93,64,46,79,49,74,48,73,56,103,88,50,78,47,76,46,71,32,76,74,58,74,60,93,86,131